Protein AF-A0A3B9RZI6-F1 (afdb_monomer_lite)

Sequence (82 aa):
MKKIKDYYFHKAKSDGYVARSVYKLEEIDKKHSLLNRGDHVLDLGCSPGSWLQYTAEKVGEKGQVLGIDLQGVNLSLPKNVK

Radius of gyration: 12.92 Å; chains: 1; bounding box: 28×28×36 Å

Foldseek 3Di:
DDPPCDPLNVVCVVVVAPDSCLVVVVVVCVVPVPAAAQAEEEAEQCPCPRVVQVRDVHNDPNYAYEYDDPDDHPDDHDPRYD

Structure (mmCIF, N/CA/C/O backbone):
data_AF-A0A3B9RZI6-F1
#
_entry.id   AF-A0A3B9RZI6-F1
#
loop_
_atom_site.group_PDB
_atom_site.id
_atom_site.type_symbol
_atom_site.label_atom_id
_atom_site.label_alt_id
_atom_site.label_comp_id
_atom_site.label_asym_id
_atom_site.label_entity_id
_atom_site.label_seq_id
_atom_site.pdbx_PDB_ins_code
_atom_site.Cartn_x
_atom_site.Cartn_y
_atom_site.Cartn_z
_atom_site.occupancy
_atom_site.B_iso_or_equiv
_atom_site.auth_seq_id
_atom_site.auth_comp_id
_atom_site.auth_asym_id
_atom_site.auth_atom_id
_atom_site.pdbx_PDB_model_num
ATOM 1 N N . MET A 1 1 ? 15.659 3.428 -24.047 1.00 49.50 1 MET A N 1
ATOM 2 C CA . MET A 1 1 ? 14.517 3.917 -23.233 1.00 49.50 1 MET A CA 1
ATOM 3 C C . MET A 1 1 ? 14.965 5.090 -22.372 1.00 49.50 1 MET A C 1
ATOM 5 O O . MET A 1 1 ? 15.913 4.942 -21.609 1.00 49.50 1 MET A O 1
ATOM 9 N N . LYS A 1 2 ? 14.328 6.259 -22.507 1.00 52.50 2 LYS A N 1
ATOM 10 C CA . LYS A 1 2 ? 14.638 7.453 -21.704 1.00 52.50 2 LYS A CA 1
ATOM 11 C C . LYS A 1 2 ? 14.188 7.205 -20.256 1.00 52.50 2 LYS A C 1
ATOM 13 O O . LYS A 1 2 ? 12.993 7.164 -19.986 1.00 52.50 2 LYS A O 1
ATOM 18 N N . LYS A 1 3 ? 15.131 7.012 -19.328 1.00 61.16 3 LYS A N 1
ATOM 19 C CA . LYS A 1 3 ? 14.851 6.955 -17.882 1.00 61.16 3 LYS A CA 1
ATOM 20 C C . LYS A 1 3 ? 14.567 8.371 -17.376 1.00 61.16 3 LYS A C 1
ATOM 22 O O . LYS A 1 3 ? 15.427 8.981 -16.748 1.00 61.16 3 LYS A O 1
ATOM 27 N N . ILE A 1 4 ? 13.390 8.916 -17.677 1.00 67.12 4 ILE A N 1
ATOM 28 C CA . ILE A 1 4 ? 12.949 10.159 -17.038 1.00 67.12 4 ILE A CA 1
ATOM 29 C C . ILE A 1 4 ? 12.486 9.781 -15.634 1.00 67.12 4 ILE A C 1
ATOM 31 O O . ILE A 1 4 ? 11.365 9.327 -15.422 1.00 67.12 4 ILE A O 1
ATOM 35 N N . LYS A 1 5 ? 13.410 9.897 -14.682 1.00 80.75 5 LYS A N 1
ATOM 36 C CA . LYS A 1 5 ? 13.088 9.915 -13.259 1.00 80.75 5 LYS A CA 1
ATOM 37 C C . LYS A 1 5 ? 12.562 11.307 -12.964 1.00 80.75 5 LYS A C 1
ATOM 39 O O . LYS A 1 5 ? 13.330 12.260 -12.906 1.00 80.75 5 LYS A O 1
ATOM 44 N N . ASP A 1 6 ? 11.249 11.429 -12.899 1.00 91.00 6 ASP A N 1
ATOM 45 C CA . ASP A 1 6 ? 10.613 12.697 -12.589 1.00 91.00 6 ASP A CA 1
ATOM 46 C C . ASP A 1 6 ? 10.580 12.952 -11.079 1.00 91.00 6 ASP A C 1
ATOM 48 O O . ASP A 1 6 ? 11.020 12.130 -10.270 1.00 91.00 6 ASP A O 1
ATOM 52 N N . TYR A 1 7 ? 10.043 14.110 -10.703 1.00 94.69 7 TYR A N 1
ATOM 53 C CA . TYR A 1 7 ? 9.888 14.513 -9.310 1.00 94.69 7 TYR A CA 1
ATOM 54 C C . TYR A 1 7 ? 9.254 13.409 -8.446 1.00 94.69 7 TYR A C 1
ATOM 56 O O . TYR A 1 7 ? 9.798 13.062 -7.400 1.00 94.69 7 TYR A O 1
ATOM 64 N N . TYR A 1 8 ? 8.166 12.785 -8.912 1.00 95.56 8 TYR A N 1
ATOM 65 C CA . TYR A 1 8 ? 7.462 11.750 -8.149 1.00 95.56 8 TYR A CA 1
ATOM 66 C C . TYR A 1 8 ? 8.247 10.446 -8.016 1.00 95.56 8 TYR A C 1
ATOM 68 O O . TYR A 1 8 ? 8.100 9.761 -7.008 1.00 95.56 8 TYR A O 1
ATOM 76 N N . PHE A 1 9 ? 9.101 10.095 -8.982 1.00 95.38 9 PHE A N 1
ATOM 77 C CA . PHE A 1 9 ? 10.032 8.981 -8.805 1.00 95.38 9 PHE A CA 1
ATOM 78 C C . PHE A 1 9 ? 10.986 9.237 -7.629 1.00 95.38 9 PHE A C 1
ATOM 80 O O . PHE A 1 9 ? 11.187 8.362 -6.787 1.00 95.38 9 PHE A O 1
ATOM 87 N N . HIS A 1 10 ? 11.570 10.436 -7.563 1.00 95.88 10 HIS A N 1
ATOM 88 C CA . HIS A 1 10 ? 12.489 10.806 -6.486 1.00 95.88 10 HIS A CA 1
ATOM 89 C C . HIS A 1 10 ? 11.780 10.927 -5.139 1.00 95.88 10 HIS A C 1
ATOM 91 O O . HIS A 1 10 ? 12.292 10.417 -4.144 1.00 95.88 10 HIS A O 1
ATOM 97 N N . LYS A 1 11 ? 10.587 11.527 -5.131 1.00 97.19 11 LYS A N 1
ATOM 98 C CA . LYS A 1 11 ? 9.742 11.640 -3.945 1.00 97.19 11 LYS A CA 1
ATOM 99 C C . LYS A 1 11 ? 9.378 10.259 -3.393 1.00 97.19 11 LYS A C 1
ATOM 101 O O . LYS A 1 11 ? 9.653 9.999 -2.233 1.00 97.19 11 LYS A O 1
ATOM 106 N N . ALA A 1 12 ? 8.907 9.334 -4.240 1.00 97.19 12 ALA A N 1
ATOM 107 C CA . ALA A 1 12 ? 8.537 7.981 -3.808 1.00 97.19 12 ALA A CA 1
ATOM 108 C C . ALA A 1 12 ? 9.714 7.264 -3.151 1.00 97.19 12 ALA A C 1
ATOM 110 O O . ALA A 1 12 ? 9.569 6.678 -2.086 1.00 97.19 12 ALA A O 1
ATOM 111 N N . LYS A 1 13 ? 10.905 7.381 -3.750 1.00 95.81 13 LYS A N 1
ATOM 112 C CA . LYS A 1 13 ? 12.118 6.801 -3.180 1.00 95.81 13 LYS A CA 1
ATOM 113 C C . LYS A 1 13 ? 12.484 7.429 -1.828 1.00 95.81 13 LYS A C 1
ATOM 115 O O . LYS A 1 13 ? 12.913 6.701 -0.941 1.00 95.81 13 LYS A O 1
ATOM 120 N N . SER A 1 14 ? 12.341 8.749 -1.687 1.00 97.31 14 SER A N 1
ATOM 121 C CA . SER A 1 14 ? 12.577 9.463 -0.422 1.00 97.31 14 SER A CA 1
ATOM 122 C C . SER A 1 14 ? 11.587 9.042 0.664 1.00 97.31 14 SER A C 1
ATOM 124 O O . SER A 1 14 ? 11.974 8.902 1.818 1.00 97.31 14 SER A O 1
ATOM 126 N N . ASP A 1 15 ? 10.338 8.798 0.276 1.00 97.31 15 ASP A N 1
ATOM 127 C CA . ASP A 1 15 ? 9.244 8.394 1.162 1.00 97.31 15 ASP A CA 1
ATOM 128 C C . ASP A 1 15 ? 9.242 6.871 1.442 1.00 97.31 15 ASP A C 1
ATOM 130 O O . ASP A 1 15 ? 8.386 6.376 2.166 1.00 97.31 15 ASP A O 1
ATOM 134 N N . GLY A 1 16 ? 10.183 6.104 0.873 1.00 96.25 16 GLY A N 1
ATOM 135 C CA . GLY A 1 16 ? 10.296 4.653 1.085 1.00 96.25 16 GLY A CA 1
ATOM 136 C C . GLY A 1 16 ? 9.360 3.785 0.230 1.00 96.25 16 GLY A C 1
ATOM 137 O O . GLY A 1 16 ? 9.279 2.571 0.432 1.00 96.25 16 GLY A O 1
ATOM 138 N N . TYR A 1 17 ? 8.681 4.364 -0.759 1.00 97.19 17 TYR A N 1
ATOM 139 C CA . TYR A 1 17 ? 7.825 3.636 -1.693 1.00 97.19 17 TYR A CA 1
ATOM 140 C C . TYR A 1 17 ? 8.601 3.102 -2.900 1.00 97.19 17 TYR A C 1
ATOM 142 O O . TYR A 1 17 ? 9.435 3.789 -3.497 1.00 97.19 17 TYR A O 1
ATOM 150 N N . VAL A 1 18 ? 8.271 1.881 -3.329 1.00 96.06 18 VAL A N 1
ATOM 151 C CA . VAL A 1 18 ? 8.941 1.229 -4.472 1.00 96.06 18 VAL A CA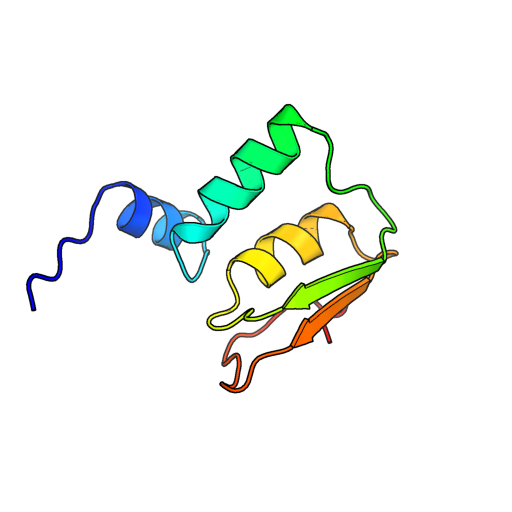 1
ATOM 152 C C . VAL A 1 18 ? 8.544 1.810 -5.828 1.00 96.06 18 VAL A C 1
ATOM 154 O O . VAL A 1 18 ? 9.264 1.636 -6.812 1.00 96.06 18 VAL A O 1
ATOM 157 N N . ALA A 1 19 ? 7.410 2.511 -5.903 1.00 96.12 19 ALA A N 1
ATOM 158 C CA . ALA A 1 19 ? 6.946 3.139 -7.130 1.00 96.12 19 ALA A CA 1
ATOM 159 C C . ALA A 1 19 ? 6.113 4.400 -6.871 1.00 96.12 19 ALA A C 1
ATOM 161 O O . ALA A 1 19 ? 5.337 4.495 -5.924 1.00 96.12 19 ALA A O 1
ATOM 162 N N . ARG A 1 20 ? 6.218 5.350 -7.805 1.00 96.88 20 ARG A N 1
ATOM 163 C CA . ARG A 1 20 ? 5.459 6.615 -7.837 1.00 96.88 20 ARG A CA 1
ATOM 164 C C . ARG A 1 20 ? 3.943 6.453 -7.988 1.00 96.88 20 ARG A C 1
ATOM 166 O O . ARG A 1 20 ? 3.217 7.431 -7.848 1.00 96.88 20 ARG A O 1
ATOM 173 N N . SER A 1 21 ? 3.459 5.256 -8.320 1.00 97.12 21 SER A N 1
ATOM 174 C CA . SER A 1 21 ? 2.028 4.939 -8.400 1.00 97.12 21 SER A CA 1
ATOM 175 C C . SER A 1 21 ? 1.317 5.100 -7.062 1.00 97.12 21 SER A C 1
ATOM 177 O O . SER A 1 21 ? 0.113 5.340 -7.075 1.00 97.12 21 SER A O 1
ATOM 179 N N . VAL A 1 22 ? 2.041 5.030 -5.938 1.00 98.12 22 VAL A N 1
ATOM 180 C CA . VAL A 1 22 ? 1.495 5.243 -4.590 1.00 98.12 22 VAL A CA 1
ATOM 181 C C . VAL A 1 22 ? 0.684 6.537 -4.479 1.00 98.12 22 VAL A C 1
ATOM 183 O O . VAL A 1 22 ? -0.422 6.523 -3.952 1.00 98.12 22 VAL A O 1
ATOM 186 N N . TYR A 1 23 ? 1.170 7.630 -5.076 1.00 98.25 23 TYR A N 1
ATOM 187 C CA . TYR A 1 23 ? 0.527 8.938 -4.963 1.00 98.25 23 TYR A CA 1
ATOM 188 C C . TYR A 1 23 ? -0.841 8.986 -5.645 1.00 98.25 23 TYR A C 1
ATOM 190 O O . TYR A 1 23 ? -1.706 9.739 -5.219 1.00 98.25 23 TYR A O 1
ATOM 198 N N . LYS A 1 24 ? -1.078 8.135 -6.654 1.00 98.19 24 LYS A N 1
ATOM 199 C CA . LYS A 1 24 ? -2.403 8.021 -7.275 1.00 98.19 24 LYS A CA 1
ATOM 200 C C . LYS A 1 24 ? -3.420 7.449 -6.290 1.00 98.19 24 LYS A C 1
ATOM 202 O O . LYS A 1 24 ? -4.512 7.989 -6.171 1.00 98.19 24 LYS A O 1
ATOM 207 N N . LEU A 1 25 ? -3.057 6.370 -5.590 1.00 98.44 25 LEU A N 1
ATOM 208 C CA . LEU A 1 25 ? -3.927 5.769 -4.580 1.00 98.44 25 LEU A CA 1
ATOM 209 C C . LEU A 1 25 ? -4.112 6.711 -3.397 1.00 98.44 25 LEU A C 1
ATOM 211 O O . LEU A 1 25 ? -5.232 6.882 -2.938 1.00 98.44 25 LEU A O 1
ATOM 215 N N . GLU A 1 26 ? -3.037 7.365 -2.953 1.00 98.44 26 GLU A N 1
ATOM 216 C CA . GLU A 1 26 ? -3.102 8.337 -1.864 1.00 98.44 26 GLU A CA 1
ATOM 217 C C . GLU A 1 26 ? -4.068 9.489 -2.175 1.00 98.44 26 GLU A C 1
ATOM 219 O O . GLU A 1 26 ? -4.867 9.871 -1.322 1.00 98.44 26 GLU A O 1
ATOM 224 N N . GLU A 1 27 ? -4.019 10.049 -3.384 1.00 98.50 27 GLU A N 1
ATOM 225 C CA . GLU A 1 27 ? -4.936 11.113 -3.808 1.00 98.50 27 GLU A CA 1
ATOM 226 C C . GLU A 1 27 ? -6.390 10.626 -3.896 1.00 98.50 27 GLU A C 1
ATOM 228 O O . GLU A 1 27 ? -7.296 11.326 -3.437 1.00 98.50 27 GLU A O 1
ATOM 233 N N . ILE A 1 28 ? -6.620 9.424 -4.440 1.00 98.56 28 ILE A N 1
ATOM 234 C CA . ILE A 1 28 ? -7.953 8.803 -4.503 1.00 98.56 28 ILE A CA 1
ATOM 235 C C . ILE A 1 28 ? -8.505 8.583 -3.093 1.00 98.56 28 ILE A C 1
ATOM 237 O O . ILE A 1 28 ? -9.635 8.981 -2.810 1.00 98.56 28 ILE A O 1
ATOM 241 N N . ASP A 1 29 ? -7.707 7.996 -2.203 1.00 98.44 29 ASP A N 1
ATOM 242 C CA . ASP A 1 29 ? -8.097 7.730 -0.824 1.00 98.44 29 ASP A CA 1
ATOM 243 C C . ASP A 1 29 ? -8.403 9.027 -0.069 1.00 98.44 29 ASP A C 1
ATOM 245 O O . ASP A 1 29 ? -9.456 9.140 0.548 1.00 98.44 29 ASP A O 1
ATOM 249 N N . LYS A 1 30 ? -7.563 10.062 -0.199 1.00 98.12 30 LYS A N 1
ATOM 250 C CA . LYS A 1 30 ? -7.824 11.381 0.409 1.00 98.12 30 LYS A CA 1
ATOM 251 C C . LYS A 1 30 ? -9.131 12.010 -0.063 1.00 98.12 30 LYS A C 1
ATOM 253 O O . LYS A 1 30 ? -9.776 12.717 0.706 1.00 98.12 30 LYS A O 1
ATOM 258 N N . LYS A 1 31 ? -9.505 11.802 -1.327 1.00 98.56 31 LYS A N 1
ATOM 259 C CA . LYS A 1 31 ? -10.714 12.391 -1.911 1.00 98.56 31 LYS A CA 1
ATOM 260 C C . LYS A 1 31 ? -11.984 11.624 -1.543 1.00 98.56 31 LYS A C 1
ATOM 262 O O . LYS A 1 31 ? -13.045 12.235 -1.443 1.00 98.56 31 LYS A O 1
ATOM 267 N N . HIS A 1 32 ? -11.884 10.308 -1.392 1.00 98.19 32 HIS A N 1
ATOM 268 C CA . HIS A 1 32 ? -13.046 9.425 -1.296 1.00 98.19 32 HIS A CA 1
ATOM 269 C C . HIS A 1 32 ? -13.145 8.649 0.020 1.00 98.19 32 HIS A C 1
ATOM 271 O O . HIS A 1 32 ? -14.135 7.950 0.209 1.00 98.19 32 HIS A O 1
ATOM 277 N N . SER A 1 33 ? -12.162 8.775 0.916 1.00 97.19 33 SER A N 1
ATOM 278 C CA . SER A 1 33 ? -12.040 7.966 2.137 1.00 97.19 33 SER A CA 1
ATOM 279 C C . SER A 1 33 ? -12.176 6.473 1.825 1.00 97.19 33 SER A C 1
ATOM 281 O O . SER A 1 33 ? -12.988 5.766 2.422 1.00 97.19 33 SER A O 1
ATOM 283 N N . LEU A 1 34 ? -11.430 6.030 0.808 1.00 97.81 34 LEU A N 1
ATOM 284 C CA . LEU A 1 34 ? -11.566 4.707 0.201 1.00 97.81 34 LEU A CA 1
ATOM 285 C C . LEU A 1 34 ? -11.168 3.587 1.170 1.00 97.81 34 LEU A C 1
ATOM 287 O O . LEU A 1 34 ? -11.769 2.518 1.129 1.00 97.81 34 LEU A O 1
ATOM 291 N N . LEU A 1 35 ? -10.155 3.826 2.005 1.00 98.19 35 LEU A N 1
ATOM 292 C CA . LEU A 1 35 ? -9.567 2.848 2.913 1.00 98.19 35 LEU A CA 1
ATOM 293 C C . LEU A 1 35 ? -9.776 3.256 4.373 1.00 98.19 35 LEU A C 1
ATOM 295 O O . LEU A 1 35 ? -9.400 4.354 4.794 1.00 98.19 35 LEU A O 1
ATOM 299 N N . ASN A 1 36 ? -10.292 2.327 5.172 1.00 98.06 36 ASN A N 1
ATOM 300 C CA . ASN A 1 36 ? -10.518 2.488 6.600 1.00 98.06 36 ASN A CA 1
ATOM 301 C C . ASN A 1 36 ? -9.730 1.456 7.416 1.00 98.06 36 ASN A C 1
ATOM 303 O O . ASN A 1 36 ? -9.335 0.385 6.950 1.00 98.06 36 ASN A O 1
ATOM 307 N N . ARG A 1 37 ? -9.494 1.787 8.688 1.00 98.06 37 ARG A N 1
ATOM 308 C CA . ARG A 1 37 ? -8.840 0.871 9.626 1.00 98.06 37 ARG A CA 1
ATOM 309 C C . ARG A 1 37 ? -9.681 -0.389 9.820 1.00 98.06 37 ARG A C 1
ATOM 311 O O . ARG A 1 37 ? -10.849 -0.291 10.175 1.00 98.06 37 ARG A O 1
ATOM 318 N N . GLY A 1 38 ? -9.052 -1.553 9.690 1.00 98.25 38 GLY A N 1
ATOM 319 C CA . GLY A 1 38 ? -9.712 -2.855 9.789 1.00 98.25 38 GLY A CA 1
ATOM 320 C C . GLY A 1 38 ? -10.227 -3.411 8.462 1.00 98.25 38 GLY A C 1
ATOM 321 O O . GLY A 1 38 ? -10.709 -4.539 8.456 1.00 98.25 38 GLY A O 1
ATOM 322 N N . ASP A 1 39 ? -10.107 -2.677 7.352 1.00 98.56 39 ASP A N 1
ATOM 323 C CA . ASP A 1 39 ? -10.588 -3.163 6.060 1.00 98.56 39 ASP A CA 1
ATOM 324 C C . ASP A 1 39 ? -9.809 -4.390 5.572 1.00 98.56 39 ASP A C 1
ATOM 326 O O . ASP A 1 39 ? -8.613 -4.567 5.833 1.00 98.56 39 ASP A O 1
ATOM 330 N N . HIS A 1 40 ? -10.517 -5.234 4.823 1.00 98.44 40 HIS A N 1
ATOM 331 C CA . HIS A 1 40 ? -9.940 -6.329 4.057 1.00 98.44 40 HIS A CA 1
ATOM 332 C C . HIS A 1 40 ? -9.878 -5.909 2.588 1.00 98.44 40 HIS A C 1
ATOM 334 O O . HIS A 1 40 ? -10.914 -5.673 1.966 1.00 98.44 40 HIS A O 1
ATOM 340 N N . VAL A 1 41 ? -8.672 -5.809 2.035 1.00 98.56 41 VAL A N 1
ATOM 341 C CA . VAL A 1 41 ? -8.431 -5.242 0.703 1.00 98.56 41 VAL A CA 1
ATOM 342 C C . VAL A 1 41 ? -7.771 -6.270 -0.205 1.00 98.56 41 VAL A C 1
ATOM 344 O O . VAL A 1 41 ? -6.855 -6.979 0.205 1.00 98.56 41 VAL A O 1
ATOM 347 N N . LEU A 1 42 ? -8.223 -6.323 -1.456 1.00 98.50 42 LEU A N 1
ATOM 348 C CA . LEU A 1 42 ? -7.623 -7.111 -2.527 1.00 98.50 42 LEU A CA 1
ATOM 349 C C . LEU A 1 42 ? -6.974 -6.165 -3.546 1.00 98.50 42 LEU A C 1
ATOM 351 O O . LEU A 1 42 ? -7.670 -5.348 -4.147 1.00 98.50 42 LEU A O 1
ATOM 355 N N . ASP A 1 43 ? -5.664 -6.291 -3.747 1.00 97.94 43 ASP A N 1
ATOM 356 C CA . ASP A 1 43 ? -4.885 -5.532 -4.732 1.00 97.94 43 ASP A CA 1
ATOM 357 C C . ASP A 1 43 ? -4.496 -6.455 -5.899 1.00 97.94 43 ASP A C 1
ATOM 359 O O . ASP A 1 43 ? -3.740 -7.415 -5.729 1.00 97.94 43 ASP A O 1
ATOM 363 N N . LEU A 1 44 ? -5.060 -6.196 -7.080 1.00 98.12 44 LEU A N 1
ATOM 364 C CA . LEU A 1 44 ? -4.865 -7.001 -8.287 1.00 98.12 44 LEU A CA 1
ATOM 365 C C . LEU A 1 44 ? -3.876 -6.315 -9.232 1.00 98.12 44 LEU A C 1
ATOM 367 O O . LEU A 1 44 ? -4.055 -5.152 -9.585 1.00 98.12 44 LEU A O 1
ATOM 371 N N . GLY A 1 45 ? -2.877 -7.057 -9.710 1.00 97.12 45 GLY A N 1
ATOM 372 C CA . GLY A 1 45 ? -1.769 -6.482 -10.476 1.00 97.12 45 GLY A CA 1
ATOM 373 C C . GLY A 1 45 ? -0.827 -5.679 -9.578 1.00 97.12 45 GLY A C 1
ATOM 374 O O . GLY A 1 45 ? -0.396 -4.582 -9.935 1.00 97.12 45 GLY A O 1
ATOM 375 N N . CYS A 1 46 ? -0.574 -6.193 -8.373 1.00 97.56 46 CYS A N 1
ATOM 376 C CA . CYS A 1 46 ? 0.065 -5.443 -7.304 1.00 97.56 46 CYS A CA 1
ATOM 377 C C . CYS A 1 46 ? 1.582 -5.254 -7.480 1.00 97.56 46 CYS A C 1
ATOM 379 O O . CYS A 1 46 ? 2.169 -4.462 -6.742 1.00 97.56 46 CYS A O 1
ATOM 381 N N . SER A 1 47 ? 2.258 -5.945 -8.408 1.00 97.31 47 SER A N 1
ATOM 382 C CA . SER A 1 47 ? 3.712 -5.826 -8.592 1.00 97.31 47 SER A CA 1
ATOM 383 C C . SER A 1 47 ? 4.088 -4.447 -9.160 1.00 97.31 47 SER A C 1
ATOM 385 O O . SER A 1 47 ? 3.491 -3.999 -10.139 1.00 97.31 47 SER A O 1
ATOM 387 N N . PRO A 1 48 ? 5.067 -3.715 -8.579 1.00 96.62 48 PRO A N 1
ATOM 388 C CA . PRO A 1 48 ? 6.090 -4.151 -7.616 1.00 96.62 48 PRO A CA 1
ATOM 389 C C . PRO A 1 48 ? 5.744 -3.973 -6.122 1.00 96.62 48 PRO A C 1
ATOM 391 O O . PRO A 1 48 ? 6.617 -4.169 -5.283 1.00 96.62 48 PRO A O 1
ATOM 394 N N . GLY A 1 49 ? 4.522 -3.569 -5.770 1.00 97.31 49 GLY A N 1
ATOM 395 C CA . GLY A 1 49 ? 4.024 -3.556 -4.385 1.00 97.31 49 GLY A CA 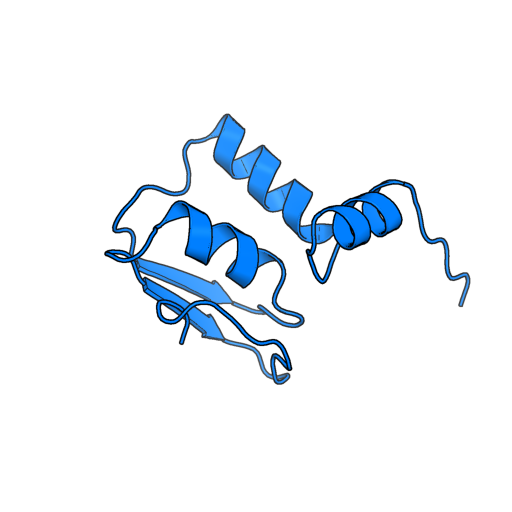1
ATOM 396 C C . GLY A 1 49 ? 3.748 -2.177 -3.780 1.00 97.31 49 GLY A C 1
ATOM 397 O O . GLY A 1 49 ? 3.479 -2.085 -2.588 1.00 97.31 49 GLY A O 1
ATOM 398 N N . SER A 1 50 ? 3.800 -1.081 -4.551 1.00 97.62 50 SER A N 1
ATOM 399 C CA . SER A 1 50 ? 3.648 0.272 -3.974 1.00 97.62 50 SER A CA 1
ATOM 400 C C . SER A 1 50 ? 2.275 0.542 -3.352 1.00 97.62 50 SER A C 1
ATOM 402 O O . SER A 1 50 ? 2.175 1.303 -2.395 1.00 97.62 50 SER A O 1
ATOM 404 N N . TRP A 1 51 ? 1.215 -0.054 -3.906 1.00 98.12 51 TRP A N 1
ATOM 405 C CA . TRP A 1 51 ? -0.141 0.090 -3.375 1.00 98.12 51 TRP A CA 1
ATOM 406 C C . TRP A 1 51 ? -0.350 -0.805 -2.154 1.00 98.12 51 TRP A C 1
ATOM 408 O O . TRP A 1 51 ? -0.943 -0.344 -1.181 1.00 98.12 51 TRP A O 1
ATOM 418 N N . LEU A 1 52 ? 0.253 -2.000 -2.130 1.00 98.31 52 LEU A N 1
ATOM 419 C CA . LEU A 1 52 ? 0.337 -2.838 -0.931 1.00 98.31 52 LEU A CA 1
ATOM 420 C C . LEU A 1 52 ? 0.966 -2.091 0.250 1.00 98.31 52 LEU A C 1
ATOM 422 O O . LEU A 1 52 ? 0.408 -2.129 1.341 1.00 98.31 52 LEU A O 1
ATOM 426 N N . GLN A 1 53 ? 2.079 -1.373 0.035 1.00 98.00 53 GLN A N 1
ATOM 427 C CA . GLN A 1 53 ? 2.734 -0.584 1.091 1.00 98.00 53 GLN A CA 1
ATOM 428 C C . GLN A 1 53 ? 1.764 0.421 1.729 1.00 98.00 53 GLN A C 1
ATOM 430 O O . GLN A 1 53 ? 1.583 0.420 2.943 1.00 98.00 53 GLN A O 1
ATOM 435 N N . TYR A 1 54 ? 1.119 1.246 0.900 1.00 98.31 54 TYR A N 1
ATOM 436 C CA . TYR A 1 54 ? 0.192 2.279 1.363 1.0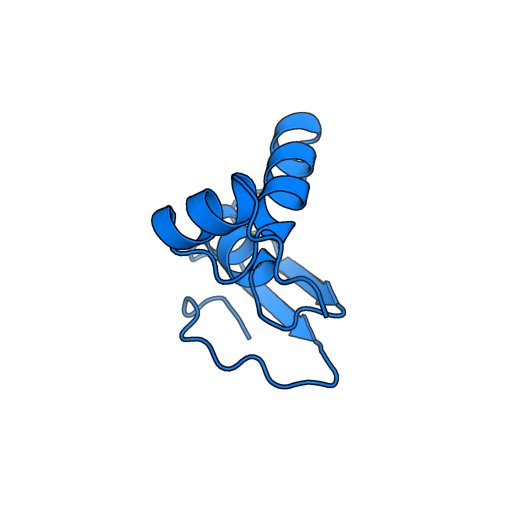0 98.31 54 TYR A CA 1
ATOM 437 C C . TYR A 1 54 ? -1.051 1.692 2.034 1.00 98.31 54 TYR A C 1
ATOM 439 O O . TYR A 1 54 ? -1.454 2.113 3.118 1.00 98.31 54 TYR A O 1
ATOM 447 N N . THR A 1 55 ? -1.652 0.691 1.395 1.00 98.44 55 THR A N 1
ATOM 448 C CA . THR A 1 55 ? -2.893 0.072 1.864 1.00 98.44 55 THR A CA 1
ATOM 449 C C . THR A 1 55 ? -2.681 -0.607 3.211 1.00 98.44 55 THR A C 1
ATOM 451 O O . THR A 1 55 ? -3.488 -0.421 4.116 1.00 98.44 55 THR A O 1
ATOM 454 N N . ALA A 1 56 ? -1.573 -1.334 3.378 1.00 98.00 56 ALA A N 1
ATOM 455 C CA . ALA A 1 56 ? -1.248 -2.031 4.619 1.00 98.00 56 ALA A CA 1
ATOM 456 C C . ALA A 1 56 ? -1.145 -1.083 5.819 1.00 98.00 56 ALA A C 1
ATOM 458 O O . ALA A 1 56 ? -1.644 -1.402 6.901 1.00 98.00 56 ALA A O 1
ATOM 459 N N . GLU A 1 57 ? -0.535 0.088 5.621 1.00 97.31 57 GLU A N 1
ATOM 460 C CA . GLU A 1 57 ? -0.447 1.130 6.645 1.00 97.31 57 GLU A CA 1
ATOM 461 C C . GLU A 1 57 ? -1.832 1.704 6.977 1.00 97.31 57 GLU A C 1
ATOM 463 O O . GLU A 1 57 ? -2.193 1.833 8.149 1.00 97.31 57 GLU A O 1
ATOM 468 N N . LYS A 1 58 ? -2.637 1.996 5.949 1.00 98.12 58 LYS A N 1
ATOM 469 C CA . LYS A 1 58 ? -3.971 2.588 6.098 1.00 98.12 58 LYS A CA 1
ATOM 470 C C . LYS A 1 58 ? -4.955 1.698 6.843 1.00 98.12 58 LYS A C 1
ATOM 472 O O . LYS A 1 58 ? -5.610 2.166 7.778 1.00 98.12 58 LYS A O 1
ATOM 477 N N . VAL A 1 59 ? -5.042 0.424 6.462 1.00 98.31 59 VAL A N 1
ATOM 478 C CA . VAL A 1 59 ? -5.959 -0.526 7.111 1.00 98.31 59 VAL A CA 1
ATOM 479 C C . VAL A 1 59 ? -5.464 -0.933 8.502 1.00 98.31 59 VAL A C 1
ATOM 481 O O . VAL A 1 59 ? -6.260 -1.299 9.368 1.00 98.31 59 VAL A O 1
ATOM 484 N N . GLY A 1 60 ? -4.160 -0.797 8.757 1.00 97.56 60 GLY A N 1
ATOM 485 C CA . GLY A 1 60 ? -3.534 -1.062 10.048 1.00 97.56 60 GLY A CA 1
ATOM 486 C C . GLY A 1 60 ? -3.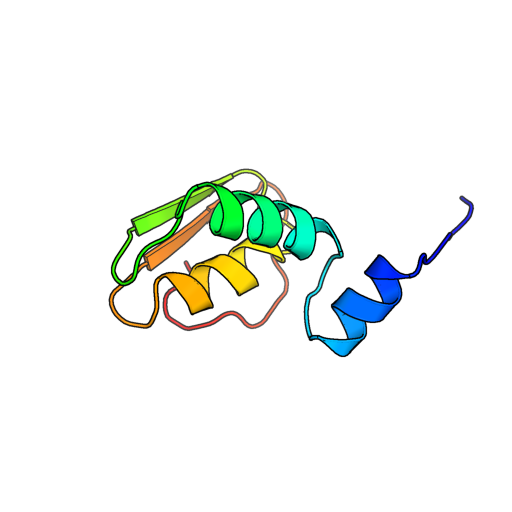548 -2.539 10.448 1.00 97.56 60 GLY A C 1
ATOM 487 O O . GLY A 1 60 ? -3.987 -3.414 9.707 1.00 97.56 60 GLY A O 1
ATOM 488 N N . GLU A 1 61 ? -3.076 -2.822 11.662 1.00 95.44 61 GLU A N 1
ATOM 489 C CA . GLU A 1 61 ? -2.815 -4.191 12.146 1.00 95.44 61 GLU A CA 1
ATOM 490 C C . GLU A 1 61 ? -4.051 -5.097 12.223 1.00 95.44 61 GLU A C 1
ATOM 492 O O . GLU A 1 61 ? -3.919 -6.317 12.197 1.00 95.44 61 GLU A O 1
ATOM 497 N N . LYS A 1 62 ? -5.246 -4.505 12.345 1.00 96.25 62 LYS A N 1
ATOM 498 C CA . LYS A 1 62 ? -6.519 -5.242 12.371 1.00 96.25 62 LYS A CA 1
ATOM 499 C C . LYS A 1 62 ? -7.096 -5.493 10.978 1.00 96.25 62 LYS A C 1
ATOM 501 O O . LYS A 1 62 ? -8.014 -6.296 10.867 1.00 96.25 62 LYS A O 1
ATOM 506 N N . GLY A 1 63 ? -6.617 -4.775 9.965 1.00 98.12 63 GLY A N 1
ATOM 507 C CA . GLY A 1 63 ? -7.001 -4.993 8.576 1.00 98.12 63 GLY A CA 1
ATOM 508 C C . GLY A 1 63 ? -6.105 -6.031 7.916 1.00 98.12 63 GLY A C 1
ATOM 509 O O . GLY A 1 63 ? -5.091 -6.446 8.477 1.00 98.12 63 GLY A O 1
ATOM 510 N N . GLN A 1 64 ? -6.466 -6.433 6.704 1.00 98.50 64 GLN A N 1
ATOM 511 C CA . GLN A 1 64 ? -5.697 -7.398 5.928 1.00 98.50 64 GLN A CA 1
ATOM 512 C C . GLN A 1 64 ? -5.652 -6.972 4.464 1.00 98.50 64 GLN A C 1
ATOM 514 O O . GLN A 1 64 ? -6.662 -6.566 3.898 1.00 98.50 64 GLN A O 1
ATOM 519 N N . VAL A 1 65 ? -4.490 -7.100 3.831 1.00 98.56 65 VAL A N 1
ATOM 520 C CA . VAL A 1 65 ? -4.316 -6.840 2.400 1.00 98.56 65 VAL A CA 1
ATOM 521 C C . VAL A 1 65 ? -3.867 -8.128 1.726 1.00 98.56 65 VAL A C 1
ATOM 523 O O . VAL A 1 65 ? -2.952 -8.788 2.210 1.00 98.56 65 VAL A O 1
ATOM 526 N N . LEU A 1 66 ? -4.516 -8.501 0.631 1.00 98.44 66 LEU A N 1
ATOM 527 C CA . LEU A 1 66 ? -4.123 -9.618 -0.221 1.00 98.44 66 LEU A CA 1
ATOM 528 C C . LEU A 1 66 ? -3.660 -9.063 -1.568 1.00 98.44 66 LEU A C 1
ATOM 530 O O . LEU A 1 66 ? -4.442 -8.410 -2.258 1.00 98.44 66 LEU A O 1
ATOM 534 N N . GLY A 1 67 ? -2.405 -9.312 -1.931 1.00 97.94 67 GLY A N 1
ATOM 535 C CA . GLY A 1 67 ? -1.850 -8.955 -3.234 1.00 97.94 67 GLY A CA 1
ATOM 536 C C . GLY A 1 67 ? -1.879 -10.136 -4.196 1.00 97.94 67 GLY A C 1
ATOM 537 O O . GLY A 1 67 ? -1.439 -11.231 -3.853 1.00 97.94 67 GLY A O 1
ATOM 538 N N . ILE A 1 68 ? -2.369 -9.927 -5.418 1.00 98.00 68 ILE A N 1
ATOM 539 C CA . ILE A 1 68 ? -2.314 -10.936 -6.481 1.00 98.00 68 ILE A CA 1
ATOM 540 C C . ILE A 1 68 ? -1.687 -10.325 -7.726 1.00 98.00 68 ILE A C 1
ATOM 542 O O . ILE A 1 68 ? -2.194 -9.359 -8.292 1.00 98.00 68 ILE A O 1
ATOM 546 N N . ASP A 1 69 ? -0.611 -10.939 -8.198 1.00 97.81 69 ASP A N 1
ATOM 547 C CA . ASP A 1 69 ? 0.022 -10.615 -9.469 1.00 97.81 69 ASP A CA 1
ATOM 548 C C . ASP A 1 69 ? 0.636 -11.888 -10.0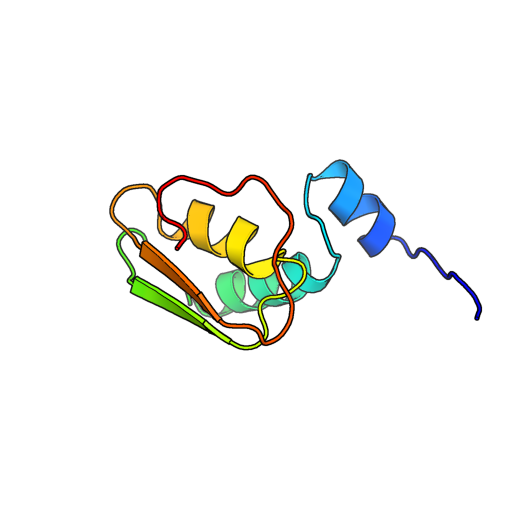66 1.00 97.81 69 ASP A C 1
ATOM 550 O O . ASP A 1 69 ? 0.954 -12.840 -9.352 1.00 97.81 69 ASP A O 1
ATOM 554 N N . LEU A 1 70 ? 0.802 -11.910 -11.387 1.00 97.81 70 LEU A N 1
ATOM 555 C CA . LEU A 1 70 ? 1.546 -12.966 -12.074 1.00 97.81 70 LEU A CA 1
ATOM 556 C C . LEU A 1 70 ? 3.053 -12.873 -11.779 1.00 97.81 70 LEU A C 1
ATOM 558 O O . LEU A 1 70 ? 3.773 -13.864 -11.888 1.00 97.81 70 LEU A O 1
ATOM 562 N N . GLN A 1 71 ? 3.537 -11.681 -11.428 1.00 96.31 71 GLN A N 1
ATOM 563 C CA . GLN A 1 71 ? 4.917 -11.399 -11.055 1.00 96.31 71 GLN A CA 1
ATOM 564 C C . GLN A 1 71 ? 5.071 -11.337 -9.534 1.00 96.31 71 GLN A C 1
ATOM 566 O O . GLN A 1 71 ? 4.281 -10.708 -8.837 1.00 96.31 71 GLN A O 1
ATOM 571 N N . GLY A 1 72 ? 6.153 -11.915 -9.015 1.00 93.88 72 GLY A N 1
ATOM 572 C CA . GLY A 1 72 ? 6.454 -11.854 -7.586 1.00 93.88 72 GLY A CA 1
ATOM 573 C C . GLY A 1 72 ? 6.709 -10.426 -7.089 1.00 93.88 72 GLY A C 1
ATOM 574 O O . GLY A 1 72 ? 7.368 -9.622 -7.756 1.00 93.88 72 GLY A O 1
ATOM 575 N N . VAL A 1 73 ? 6.228 -10.131 -5.882 1.00 95.88 73 VAL A N 1
ATOM 576 C CA . VAL A 1 73 ? 6.560 -8.905 -5.148 1.00 95.88 73 VAL A CA 1
ATOM 577 C C . VAL A 1 73 ? 7.776 -9.182 -4.268 1.00 95.88 73 VAL A C 1
ATOM 579 O O . VAL A 1 73 ? 7.679 -9.817 -3.223 1.00 95.88 73 VAL A O 1
ATOM 582 N N . ASN A 1 74 ? 8.943 -8.700 -4.693 1.00 92.25 74 ASN A N 1
ATOM 583 C CA . ASN A 1 74 ? 10.199 -8.871 -3.960 1.00 92.25 74 ASN A CA 1
ATOM 584 C C . ASN A 1 74 ? 10.438 -7.690 -3.003 1.00 92.25 74 ASN A C 1
ATOM 586 O O . ASN A 1 74 ? 11.356 -6.893 -3.204 1.00 92.25 74 ASN A O 1
ATOM 590 N N . LEU A 1 75 ? 9.583 -7.550 -1.988 1.00 92.31 75 LEU A N 1
ATOM 591 C CA . LEU A 1 75 ? 9.665 -6.496 -0.974 1.00 92.31 75 LEU A CA 1
ATOM 592 C C . LEU A 1 75 ? 9.293 -7.048 0.407 1.00 92.31 75 LEU A C 1
ATOM 594 O O . LEU A 1 75 ? 8.371 -7.849 0.532 1.00 92.31 75 LEU A O 1
ATOM 598 N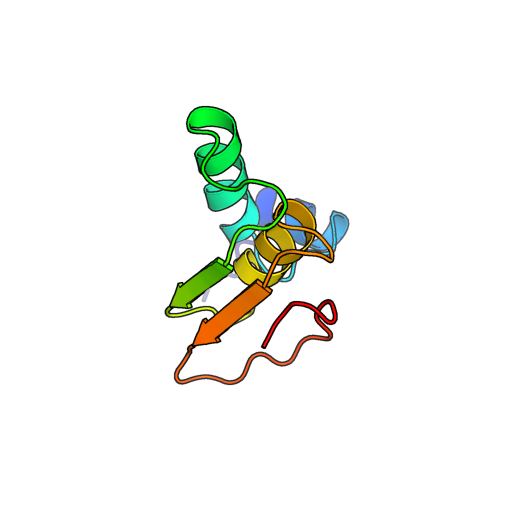 N . SER A 1 76 ? 9.972 -6.577 1.456 1.00 93.31 76 SER A N 1
ATOM 599 C CA . SER A 1 76 ? 9.532 -6.819 2.832 1.00 93.31 76 SER A CA 1
ATOM 600 C C . SER A 1 76 ? 8.311 -5.953 3.134 1.00 93.31 76 SER A C 1
ATOM 602 O O . SER A 1 76 ? 8.428 -4.732 3.238 1.00 93.31 76 SER A O 1
ATOM 604 N N . LEU A 1 77 ? 7.149 -6.583 3.275 1.00 94.00 77 LEU A N 1
ATOM 605 C CA . LEU A 1 77 ? 5.878 -5.918 3.551 1.00 94.00 77 LEU A CA 1
ATOM 606 C C . LEU A 1 77 ? 5.446 -6.107 5.016 1.00 94.00 77 LEU A C 1
ATOM 608 O O . LEU A 1 77 ? 5.933 -7.018 5.693 1.00 94.00 77 LEU A O 1
ATOM 612 N N . PRO A 1 78 ? 4.547 -5.248 5.530 1.00 94.00 78 PRO A N 1
ATOM 613 C CA . PRO A 1 78 ? 3.943 -5.434 6.845 1.00 94.00 78 PRO A CA 1
ATOM 614 C C . PRO A 1 78 ? 3.248 -6.798 6.990 1.00 94.00 78 PRO A C 1
ATOM 616 O O . PRO A 1 78 ? 2.761 -7.372 6.020 1.00 94.00 78 PRO A O 1
ATOM 619 N N . LYS A 1 79 ? 3.153 -7.305 8.227 1.00 95.75 79 LYS A N 1
ATOM 620 C CA . LYS A 1 79 ? 2.608 -8.648 8.529 1.00 95.75 79 LYS A CA 1
ATOM 621 C C . LYS A 1 79 ? 1.148 -8.852 8.111 1.00 95.75 79 LYS A C 1
ATOM 623 O O . LYS A 1 79 ? 0.703 -9.991 8.005 1.00 95.75 79 LYS A O 1
ATOM 628 N N . ASN A 1 80 ? 0.399 -7.767 7.943 1.00 97.06 80 ASN A N 1
ATOM 629 C CA . ASN A 1 80 ? -0.993 -7.795 7.509 1.00 97.06 80 ASN A CA 1
ATOM 630 C C . ASN A 1 80 ? -1.151 -7.890 5.981 1.00 97.06 80 ASN A C 1
ATOM 632 O O . ASN A 1 80 ? -2.285 -7.899 5.504 1.00 97.06 80 ASN A O 1
ATOM 636 N N . VAL A 1 81 ? -0.053 -7.988 5.222 1.00 97.06 81 VAL A N 1
ATOM 637 C CA . VAL A 1 81 ? -0.080 -8.265 3.782 1.00 97.06 81 VAL A CA 1
ATOM 638 C C . VAL A 1 81 ? 0.185 -9.744 3.519 1.00 97.06 81 VAL A C 1
ATOM 640 O O . VAL A 1 81 ? 1.101 -10.326 4.103 1.00 97.06 81 VAL A O 1
ATOM 643 N N . LYS A 1 82 ? -0.619 -10.342 2.642 1.00 92.81 82 LYS A N 1
ATOM 644 C CA . LYS A 1 82 ? -0.461 -11.710 2.145 1.00 92.81 82 LYS A CA 1
ATOM 645 C C . LYS A 1 82 ? -0.360 -11.742 0.632 1.00 92.81 82 LYS A C 1
ATOM 647 O O . LYS A 1 82 ? -0.974 -10.861 -0.012 1.00 92.81 82 LYS A O 1
#

pLDDT: mean 94.91, std 8.93, range [49.5, 98.56]

Secondary structure (DSSP, 8-state):
------HHHHHHHHTT-S-TTHHHHHHHHHHH----TT-EEEEET-TT-HHHHHHHHHH-TTSEEEEE-SS---S---TTB-